Protein AF-A0A3S1VQ52-F1 (afdb_monomer_lite)

Radius of gyration: 12.61 Å; chains: 1; bounding box: 32×23×31 Å

Sequence (52 aa):
IHPVFQVADRIIVMRRGEIVAEQTVADTDLLTVESIITGADMSALLKETRAK

Secondary structure (DSSP, 8-state):
--HHHHH-SEEEEEETTEEEEEEEGGG--HHHHHHHHHTS-HHHHHHHHH--

Structure (mmCIF, N/CA/C/O backbone):
data_AF-A0A3S1VQ52-F1
#
_entry.id   AF-A0A3S1VQ52-F1
#
loop_
_atom_site.group_PDB
_atom_site.id
_atom_site.type_symbol
_atom_site.label_atom_id
_atom_site.label_alt_id
_atom_site.label_comp_id
_atom_site.label_asym_id
_atom_site.label_entity_id
_atom_site.label_seq_id
_atom_site.pdbx_PDB_ins_code
_atom_site.Cartn_x
_atom_site.Cartn_y
_atom_site.Cartn_z
_atom_site.occupancy
_atom_site.B_iso_or_equiv
_atom_site.auth_seq_id
_atom_site.auth_comp_id
_atom_site.auth_asym_id
_atom_site.auth_atom_id
_atom_site.pdbx_PDB_model_num
ATOM 1 N N . ILE A 1 1 ? 11.054 -4.605 3.587 1.00 55.00 1 ILE A N 1
ATOM 2 C CA . ILE A 1 1 ? 10.617 -4.600 2.169 1.00 55.00 1 ILE A CA 1
ATOM 3 C C . ILE A 1 1 ? 9.227 -5.207 2.145 1.00 55.00 1 ILE A C 1
ATOM 5 O O . ILE A 1 1 ? 9.092 -6.330 2.608 1.00 55.00 1 ILE A O 1
ATOM 9 N N . HIS A 1 2 ? 8.208 -4.457 1.720 1.00 67.94 2 HIS A N 1
ATOM 10 C CA . HIS A 1 2 ? 6.822 -4.929 1.669 1.00 67.94 2 HIS A CA 1
ATOM 11 C C . HIS A 1 2 ? 6.606 -5.612 0.302 1.00 67.94 2 HIS A C 1
ATOM 13 O O . HIS A 1 2 ? 6.527 -4.897 -0.696 1.00 67.94 2 HIS A O 1
ATOM 19 N N . PRO A 1 3 ? 6.553 -6.958 0.195 1.00 73.38 3 PRO A N 1
ATOM 20 C CA . PRO A 1 3 ? 6.596 -7.664 -1.099 1.00 73.38 3 PRO A CA 1
ATOM 21 C C . PRO A 1 3 ? 5.477 -7.253 -2.061 1.00 73.38 3 PRO A C 1
ATOM 23 O O . PRO A 1 3 ? 5.654 -7.262 -3.271 1.00 73.38 3 PRO A O 1
ATOM 26 N N . VAL A 1 4 ? 4.346 -6.811 -1.506 1.00 78.81 4 VAL A N 1
ATOM 27 C CA . VA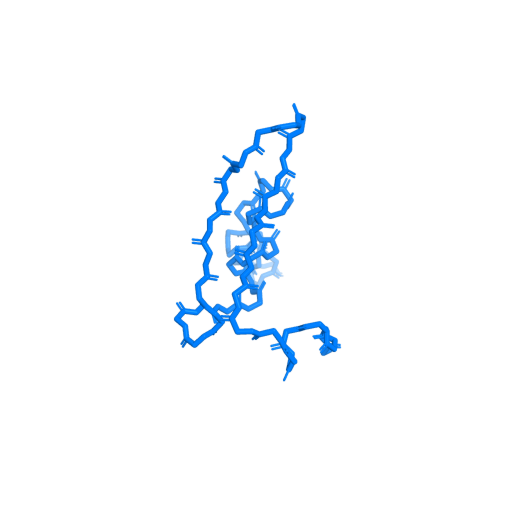L A 1 4 ? 3.193 -6.291 -2.252 1.00 78.81 4 VAL A CA 1
ATOM 28 C C . VAL A 1 4 ? 3.567 -5.105 -3.152 1.00 78.81 4 VAL A C 1
ATOM 30 O O . VAL A 1 4 ? 3.091 -5.035 -4.275 1.00 78.81 4 VAL A O 1
ATOM 33 N N . PHE A 1 5 ? 4.463 -4.213 -2.716 1.00 82.38 5 PHE A N 1
ATOM 34 C CA . PHE A 1 5 ? 4.881 -3.056 -3.522 1.00 82.38 5 PHE A CA 1
ATOM 35 C C . PHE A 1 5 ? 5.797 -3.443 -4.680 1.00 82.38 5 PHE A C 1
ATOM 37 O O . PHE A 1 5 ? 5.903 -2.699 -5.642 1.00 82.38 5 PHE A O 1
ATOM 44 N N . GLN A 1 6 ? 6.478 -4.588 -4.597 1.00 83.38 6 GLN A N 1
ATOM 45 C CA . GLN A 1 6 ? 7.385 -5.029 -5.658 1.00 83.38 6 GLN A CA 1
ATOM 46 C C . GLN A 1 6 ? 6.649 -5.665 -6.840 1.00 83.38 6 GLN A C 1
ATOM 48 O O . GLN A 1 6 ? 7.243 -5.830 -7.900 1.00 83.38 6 GLN A O 1
ATOM 53 N N . VAL A 1 7 ? 5.384 -6.048 -6.649 1.00 86.81 7 VAL A N 1
ATOM 54 C CA . VAL A 1 7 ? 4.570 -6.744 -7.657 1.00 86.81 7 VAL A CA 1
ATOM 55 C C . VAL A 1 7 ? 3.334 -5.957 -8.079 1.00 86.81 7 VAL A C 1
ATOM 57 O O . VAL A 1 7 ? 2.646 -6.366 -9.007 1.00 86.81 7 VAL A O 1
ATOM 60 N N . ALA A 1 8 ? 3.015 -4.868 -7.381 1.00 88.38 8 ALA A N 1
ATOM 61 C CA . ALA A 1 8 ? 1.861 -4.042 -7.687 1.00 88.38 8 ALA A CA 1
ATOM 62 C C . ALA A 1 8 ? 2.244 -2.912 -8.644 1.00 88.38 8 ALA A C 1
ATOM 64 O O . ALA A 1 8 ? 3.253 -2.242 -8.451 1.00 88.38 8 ALA A O 1
ATOM 65 N N . ASP A 1 9 ? 1.381 -2.646 -9.622 1.00 91.06 9 ASP A N 1
ATOM 66 C CA . ASP A 1 9 ? 1.471 -1.446 -10.460 1.00 91.06 9 ASP A CA 1
ATOM 67 C C . ASP A 1 9 ? 0.708 -0.267 -9.835 1.00 91.06 9 ASP A C 1
ATOM 69 O O . ASP A 1 9 ? 1.038 0.903 -10.044 1.00 91.06 9 ASP A O 1
ATOM 73 N N . ARG A 1 10 ? -0.337 -0.573 -9.054 1.00 93.06 10 ARG A N 1
ATOM 74 C CA . ARG A 1 10 ? -1.280 0.394 -8.476 1.00 93.06 10 ARG A CA 1
ATOM 75 C C . ARG A 1 10 ? -1.693 -0.006 -7.066 1.00 93.06 10 ARG A C 1
ATOM 77 O O . ARG A 1 10 ? -1.856 -1.187 -6.766 1.00 93.06 10 ARG A O 1
ATOM 84 N N . ILE A 1 11 ? -1.912 0.998 -6.225 1.00 91.81 11 ILE A N 1
ATOM 85 C CA . ILE A 1 11 ? -2.337 0.861 -4.834 1.00 91.81 11 ILE A CA 1
ATOM 86 C C . ILE A 1 11 ? -3.600 1.695 -4.636 1.00 91.81 11 ILE A C 1
ATOM 88 O O . ILE A 1 11 ? -3.595 2.901 -4.869 1.00 91.81 11 ILE A O 1
ATOM 92 N N . ILE A 1 12 ? -4.671 1.057 -4.168 1.00 93.25 12 ILE A N 1
ATOM 93 C CA . ILE A 1 12 ? -5.903 1.730 -3.746 1.00 93.25 12 ILE A CA 1
ATOM 94 C C . ILE A 1 12 ? -6.038 1.534 -2.241 1.00 93.25 12 ILE A C 1
ATOM 96 O O . ILE A 1 12 ? -6.099 0.400 -1.762 1.00 93.25 12 ILE A O 1
ATOM 100 N N . VAL A 1 13 ? -6.084 2.632 -1.491 1.00 91.62 13 VAL A N 1
ATOM 101 C CA . VAL A 1 13 ? -6.311 2.596 -0.046 1.00 91.62 13 VAL A CA 1
ATOM 102 C C . VAL A 1 13 ? -7.782 2.872 0.218 1.00 91.62 13 VAL A C 1
ATOM 104 O O . VAL A 1 13 ? -8.326 3.883 -0.228 1.00 91.62 13 VAL A O 1
ATOM 107 N N . MET A 1 14 ? -8.423 1.974 0.966 1.00 94.06 14 MET A N 1
ATOM 108 C CA . MET A 1 14 ? -9.824 2.096 1.356 1.00 94.06 14 MET A CA 1
ATOM 109 C C . MET A 1 14 ? -9.972 2.165 2.875 1.00 94.06 14 MET A C 1
ATOM 111 O O . MET A 1 14 ? -9.253 1.491 3.614 1.00 94.06 14 MET A O 1
ATOM 115 N N . ARG A 1 15 ? -10.944 2.943 3.357 1.00 88.81 15 ARG A N 1
ATOM 116 C CA . ARG A 1 15 ? -11.297 3.036 4.778 1.00 88.81 15 ARG A CA 1
ATOM 117 C C . ARG A 1 15 ? -12.811 3.179 4.907 1.00 88.81 15 ARG A C 1
ATOM 119 O O . ARG A 1 15 ? -13.407 4.041 4.283 1.00 88.81 15 ARG A O 1
ATOM 126 N N . ARG A 1 16 ? -13.439 2.322 5.725 1.00 93.06 16 ARG A N 1
ATOM 127 C CA . ARG A 1 16 ? -14.903 2.311 5.958 1.00 93.06 16 ARG A CA 1
ATOM 128 C C . ARG A 1 16 ? -15.747 2.184 4.675 1.00 93.06 16 ARG A C 1
ATOM 130 O O . ARG A 1 16 ? -16.839 2.726 4.599 1.00 93.06 16 ARG A O 1
ATOM 137 N N . GLY A 1 17 ? -15.247 1.436 3.691 1.00 95.31 17 GLY A N 1
ATOM 138 C CA . GLY A 1 17 ? -15.937 1.218 2.415 1.00 95.31 17 GLY A CA 1
ATOM 139 C C . GLY A 1 17 ? -15.720 2.322 1.378 1.00 95.31 17 GLY A C 1
ATOM 140 O O . GLY A 1 17 ? -16.186 2.178 0.254 1.00 95.31 17 GLY A O 1
ATOM 141 N N . GLU A 1 18 ? -14.976 3.375 1.714 1.00 94.44 18 GLU A N 1
ATOM 142 C CA . GLU A 1 18 ? -14.654 4.474 0.804 1.00 94.44 18 GLU A CA 1
ATOM 143 C C . GLU A 1 18 ? -13.203 4.380 0.330 1.00 94.44 18 GLU A C 1
ATOM 145 O O . GLU A 1 18 ? -12.320 3.966 1.088 1.00 94.44 18 GLU A O 1
ATOM 150 N N . ILE A 1 19 ? -12.947 4.773 -0.919 1.00 94.81 19 ILE A N 1
ATOM 151 C CA . ILE A 1 19 ? -11.588 4.954 -1.440 1.00 94.81 19 ILE A CA 1
ATOM 152 C C . ILE A 1 19 ? -11.064 6.284 -0.903 1.00 94.81 19 ILE A C 1
ATOM 154 O O . ILE A 1 19 ? -11.656 7.329 -1.152 1.00 94.81 19 ILE A O 1
ATOM 158 N N . VAL A 1 20 ? -9.954 6.235 -0.170 1.00 92.88 20 VAL A N 1
ATOM 159 C CA . VAL A 1 20 ? -9.335 7.421 0.441 1.00 92.88 20 VAL A CA 1
ATOM 160 C C . VAL A 1 20 ? -8.068 7.867 -0.281 1.00 92.88 20 VAL A C 1
ATOM 162 O O . VAL A 1 20 ? -7.665 9.016 -0.132 1.00 92.88 20 VAL A O 1
ATOM 165 N N . ALA A 1 21 ? -7.443 6.982 -1.061 1.00 91.75 21 ALA A N 1
ATOM 166 C CA . ALA A 1 21 ? -6.312 7.322 -1.916 1.00 91.75 21 ALA A CA 1
ATOM 167 C C . ALA A 1 21 ? -6.133 6.302 -3.042 1.00 91.75 21 ALA A C 1
ATOM 169 O O . ALA A 1 21 ? -6.442 5.118 -2.885 1.00 91.75 21 ALA A O 1
ATOM 170 N N . GLU A 1 22 ? -5.549 6.762 -4.141 1.00 93.94 22 GLU A N 1
ATOM 171 C CA . GLU A 1 22 ? -5.135 5.942 -5.271 1.00 93.94 22 GLU A CA 1
ATOM 172 C C . GLU A 1 22 ? -3.748 6.397 -5.724 1.00 93.94 22 GLU A C 1
ATOM 174 O O . GLU A 1 22 ? -3.549 7.577 -5.987 1.00 93.94 22 GLU A O 1
ATOM 179 N N . GLN A 1 23 ? -2.800 5.464 -5.812 1.00 91.62 23 GLN A N 1
ATOM 180 C CA . GLN A 1 23 ? -1.412 5.742 -6.169 1.00 91.62 23 GLN A CA 1
ATOM 181 C C . GLN A 1 23 ? -0.910 4.752 -7.221 1.00 91.62 23 GLN A C 1
ATOM 183 O O . GLN A 1 23 ? -1.165 3.548 -7.136 1.00 91.62 23 GLN A O 1
ATOM 188 N N . THR A 1 24 ? -0.130 5.247 -8.176 1.00 91.81 24 THR A N 1
ATOM 189 C CA . THR A 1 24 ? 0.714 4.408 -9.033 1.00 91.81 24 THR A CA 1
ATOM 190 C C . THR A 1 24 ? 1.997 4.086 -8.279 1.00 91.81 24 THR A C 1
ATOM 192 O O . THR A 1 24 ? 2.601 4.975 -7.680 1.00 91.81 24 THR A O 1
ATOM 195 N N . VAL A 1 25 ? 2.443 2.828 -8.311 1.00 89.44 25 VAL A N 1
ATOM 196 C CA . VAL A 1 25 ? 3.664 2.417 -7.596 1.00 89.44 25 VAL A CA 1
ATOM 197 C C . VAL A 1 25 ? 4.905 3.123 -8.136 1.00 89.44 25 VAL A C 1
ATOM 199 O O . VAL A 1 25 ? 5.785 3.485 -7.362 1.00 89.44 25 VAL A O 1
ATOM 202 N N . ALA A 1 26 ? 4.944 3.390 -9.442 1.00 87.25 26 ALA A N 1
ATOM 203 C CA . ALA A 1 26 ? 6.027 4.135 -10.079 1.00 87.25 26 ALA A CA 1
ATOM 204 C C . ALA A 1 26 ? 6.192 5.571 -9.542 1.00 87.25 26 ALA A C 1
ATOM 206 O O . ALA A 1 26 ? 7.298 6.103 -9.579 1.00 87.25 26 ALA A O 1
ATOM 207 N N . ASP A 1 27 ? 5.118 6.168 -9.014 1.00 86.81 27 ASP A N 1
ATOM 208 C CA . ASP A 1 27 ? 5.063 7.579 -8.615 1.00 86.81 27 ASP A CA 1
ATOM 209 C C . ASP A 1 27 ? 4.960 7.762 -7.090 1.00 86.81 27 ASP A C 1
ATOM 211 O O . ASP A 1 27 ? 4.668 8.855 -6.603 1.00 86.81 27 ASP A O 1
ATOM 215 N N . THR A 1 28 ? 5.149 6.696 -6.305 1.00 84.81 28 THR A N 1
ATOM 216 C CA . THR A 1 28 ? 4.968 6.738 -4.850 1.00 84.81 28 THR A CA 1
ATOM 217 C C . THR A 1 28 ? 6.081 6.014 -4.100 1.00 84.81 28 THR A C 1
ATOM 219 O O . THR A 1 28 ? 6.818 5.207 -4.661 1.00 84.81 28 THR A O 1
ATOM 222 N N . ASP A 1 29 ? 6.202 6.301 -2.806 1.00 85.19 29 ASP A N 1
ATOM 223 C CA . ASP A 1 29 ? 7.144 5.634 -1.916 1.00 85.19 29 ASP A CA 1
ATOM 224 C C . ASP A 1 29 ? 6.429 4.975 -0.731 1.00 85.19 29 ASP A C 1
ATOM 226 O O . ASP A 1 29 ? 5.256 5.227 -0.434 1.00 85.19 29 ASP A O 1
ATOM 230 N N . LEU A 1 30 ? 7.155 4.083 -0.056 1.00 83.50 30 LEU A N 1
ATOM 231 C CA . LEU A 1 30 ? 6.621 3.302 1.056 1.00 83.50 30 LEU A CA 1
ATOM 232 C C . LEU A 1 30 ? 6.105 4.199 2.192 1.00 83.50 30 LEU A C 1
ATOM 234 O O . LEU A 1 30 ? 5.038 3.936 2.736 1.00 83.50 30 LEU A O 1
ATOM 238 N N . LEU A 1 31 ? 6.833 5.268 2.520 1.00 84.69 31 LEU A N 1
ATOM 239 C CA . LEU A 1 31 ? 6.506 6.181 3.620 1.00 84.69 31 LEU A CA 1
ATOM 240 C C . LEU A 1 31 ? 5.211 6.953 3.364 1.00 84.69 31 LEU A C 1
ATOM 242 O O . LEU A 1 31 ? 4.412 7.156 4.279 1.00 84.69 31 LEU A O 1
ATOM 246 N N . THR A 1 32 ? 4.990 7.360 2.118 1.00 85.56 32 THR A N 1
ATOM 247 C CA . THR A 1 32 ? 3.784 8.054 1.673 1.00 85.56 32 THR A CA 1
ATOM 248 C C . THR A 1 32 ? 2.575 7.145 1.818 1.00 85.56 32 THR A C 1
ATOM 250 O O . THR A 1 32 ? 1.582 7.524 2.438 1.00 85.56 32 THR A O 1
ATOM 253 N N . VAL A 1 33 ? 2.668 5.911 1.321 1.00 87.31 33 VAL A N 1
ATOM 254 C CA . VAL A 1 33 ? 1.558 4.960 1.424 1.00 87.31 33 VAL A CA 1
ATOM 255 C C . VAL A 1 33 ? 1.321 4.530 2.874 1.00 87.31 33 VAL A C 1
ATOM 257 O O . VAL A 1 33 ? 0.171 4.451 3.296 1.00 87.31 33 VAL A O 1
ATOM 260 N N . GLU A 1 34 ? 2.366 4.327 3.678 1.00 87.00 34 GLU A N 1
ATOM 261 C CA . GLU A 1 34 ? 2.224 4.059 5.115 1.00 87.00 34 GLU A CA 1
ATOM 262 C C . GLU A 1 34 ? 1.553 5.225 5.857 1.00 87.00 34 GLU A C 1
ATOM 264 O O . GLU A 1 34 ? 0.681 4.996 6.700 1.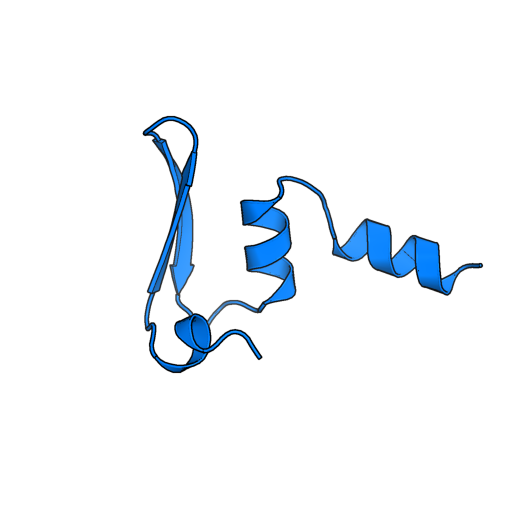00 87.00 34 GLU A O 1
ATOM 269 N N . SER A 1 35 ? 1.879 6.473 5.507 1.00 88.31 35 SER A N 1
ATOM 270 C CA . SER A 1 35 ? 1.221 7.665 6.063 1.00 88.31 35 SER A CA 1
ATOM 271 C C . SER A 1 35 ? -0.263 7.715 5.692 1.00 88.31 35 SER A C 1
ATOM 273 O O . SER A 1 35 ? -1.109 7.995 6.538 1.00 88.31 35 SER A O 1
ATOM 275 N N . ILE A 1 36 ? -0.607 7.368 4.449 1.00 88.12 36 ILE A N 1
ATOM 276 C CA . ILE A 1 36 ? -2.000 7.282 3.985 1.00 88.12 36 ILE A CA 1
ATOM 277 C C . ILE A 1 36 ? -2.759 6.168 4.727 1.00 88.12 36 ILE A C 1
ATOM 279 O O . ILE A 1 36 ? -3.892 6.371 5.167 1.00 88.12 36 ILE A O 1
ATOM 283 N N . ILE A 1 37 ? -2.143 4.993 4.900 1.00 86.25 37 ILE A N 1
ATOM 284 C CA . ILE A 1 37 ? -2.747 3.845 5.595 1.00 86.25 37 ILE A CA 1
ATOM 285 C C . ILE A 1 37 ? -3.023 4.184 7.061 1.00 86.25 37 ILE A C 1
ATOM 287 O O . ILE A 1 37 ? -4.129 3.955 7.563 1.00 86.25 37 ILE A O 1
ATOM 291 N N . THR A 1 38 ? -2.022 4.729 7.751 1.00 86.19 38 THR A N 1
ATOM 292 C CA . THR A 1 38 ? -2.106 5.059 9.179 1.00 86.19 38 THR A CA 1
ATOM 293 C C . THR A 1 38 ? -2.960 6.305 9.419 1.00 86.19 38 THR A C 1
ATOM 295 O O . THR A 1 38 ? -3.683 6.380 10.414 1.00 86.19 38 THR A O 1
ATOM 298 N N . GLY A 1 39 ? -2.990 7.237 8.465 1.00 80.50 39 GLY A N 1
ATOM 299 C CA . GLY A 1 39 ? -3.589 8.561 8.626 1.00 80.50 39 GLY A CA 1
ATOM 300 C C . GLY A 1 39 ? -2.752 9.486 9.512 1.00 80.50 39 GLY A C 1
ATOM 301 O O . GLY A 1 39 ? -3.281 10.475 10.014 1.00 80.50 39 GLY A O 1
ATOM 302 N N . ALA A 1 40 ? -1.481 9.150 9.738 1.00 75.81 40 ALA A N 1
ATOM 303 C CA . ALA A 1 40 ? -0.523 9.957 10.478 1.00 75.81 40 ALA A CA 1
ATOM 304 C C . ALA A 1 40 ? 0.598 10.402 9.533 1.00 75.81 40 ALA A C 1
ATOM 306 O O . ALA A 1 40 ? 1.050 9.624 8.696 1.00 75.81 40 ALA A O 1
ATOM 307 N N . ASP A 1 41 ? 1.057 11.648 9.669 1.00 73.38 41 ASP A N 1
ATOM 308 C CA . ASP A 1 41 ? 2.234 12.119 8.938 1.00 73.38 41 ASP A CA 1
ATOM 309 C C . ASP A 1 41 ? 3.492 11.452 9.518 1.00 73.38 41 ASP A C 1
ATOM 311 O O . ASP A 1 41 ? 4.062 11.889 10.522 1.00 73.38 41 ASP A O 1
ATOM 315 N N . MET A 1 42 ? 3.924 10.360 8.885 1.00 68.81 42 MET A N 1
AT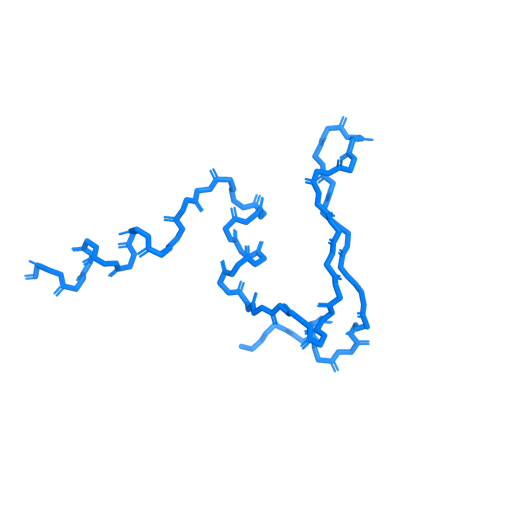OM 316 C CA . MET A 1 42 ? 5.104 9.611 9.317 1.00 68.81 42 MET A CA 1
ATOM 317 C C . MET A 1 42 ? 6.407 10.373 9.048 1.00 68.81 42 MET A C 1
ATOM 319 O O . MET A 1 42 ? 7.406 10.134 9.729 1.00 68.81 42 MET A O 1
ATOM 323 N N . SER A 1 43 ? 6.415 11.325 8.109 1.00 66.69 43 SER A N 1
ATOM 324 C CA . SER A 1 43 ? 7.571 12.194 7.856 1.00 66.69 43 SER A CA 1
ATOM 325 C C . SER A 1 43 ? 7.791 13.166 9.020 1.00 66.69 43 SER A C 1
ATOM 327 O O . SER A 1 43 ? 8.936 13.393 9.425 1.00 66.69 43 SER A O 1
ATOM 329 N N . ALA A 1 44 ? 6.715 13.684 9.618 1.00 63.78 44 ALA A N 1
ATOM 330 C CA . ALA A 1 44 ? 6.794 14.476 10.845 1.00 63.78 44 ALA A CA 1
ATOM 331 C C . ALA A 1 44 ? 7.294 13.637 12.035 1.00 63.78 44 ALA A C 1
ATOM 333 O O . ALA A 1 44 ? 8.222 14.052 12.732 1.00 63.78 44 ALA A O 1
ATOM 334 N N . LEU A 1 45 ? 6.766 12.419 12.204 1.00 61.84 45 LEU A N 1
ATOM 335 C CA . LEU A 1 45 ? 7.150 11.524 13.301 1.00 61.84 45 LEU A CA 1
ATOM 336 C C . LEU A 1 45 ? 8.640 11.136 13.244 1.00 61.84 45 LEU A C 1
ATOM 338 O O . LEU A 1 45 ? 9.337 11.136 14.259 1.00 61.84 45 LEU A O 1
ATOM 342 N N . LEU A 1 46 ? 9.156 10.861 12.040 1.00 66.62 46 LEU A N 1
ATOM 343 C CA . LEU A 1 46 ? 10.566 10.524 11.828 1.00 66.62 46 LEU A CA 1
ATOM 344 C C . LEU A 1 46 ? 11.505 11.710 12.088 1.00 66.62 46 LEU A C 1
ATOM 346 O O . LEU A 1 46 ? 12.609 11.517 12.611 1.00 66.62 46 LEU A O 1
ATOM 350 N N . LYS A 1 47 ? 11.077 12.938 11.758 1.00 64.75 47 LYS A N 1
ATOM 351 C CA . LYS A 1 47 ? 11.823 14.167 12.072 1.00 64.75 47 LYS A CA 1
ATOM 352 C C . LYS A 1 47 ? 11.931 14.390 13.579 1.00 64.75 47 LYS A C 1
ATOM 354 O O . LYS A 1 47 ? 13.020 14.705 14.052 1.00 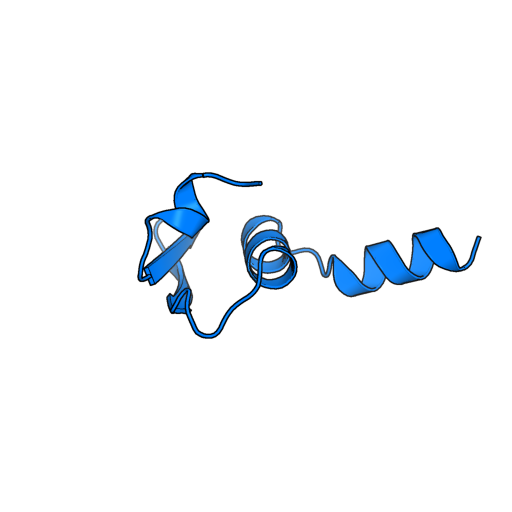64.75 47 LYS A O 1
ATOM 359 N N . GLU A 1 48 ? 10.857 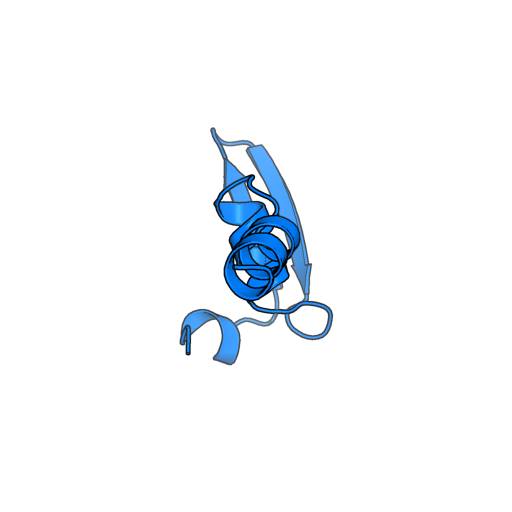14.162 14.331 1.00 61.16 48 GLU A N 1
ATOM 360 C CA . GLU A 1 48 ? 10.868 14.280 15.795 1.00 61.16 48 GLU A CA 1
ATOM 361 C C . GLU A 1 48 ? 11.781 13.240 16.456 1.00 61.16 48 GLU 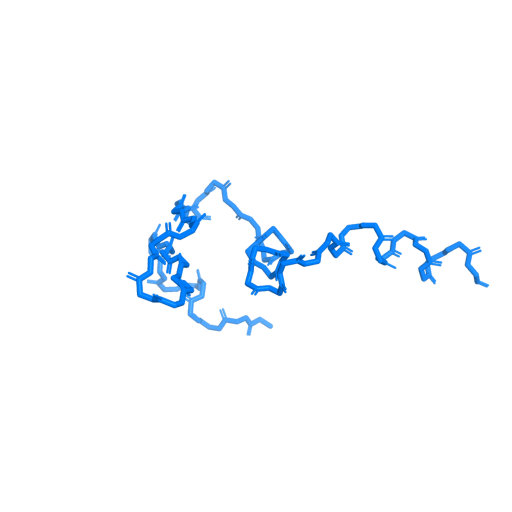A C 1
ATOM 363 O O . GLU A 1 48 ? 12.539 13.580 17.362 1.00 61.16 48 GLU A O 1
ATOM 368 N N . THR A 1 49 ? 11.799 11.997 15.961 1.00 63.34 49 THR A N 1
ATOM 369 C CA . THR A 1 49 ? 12.708 10.961 16.487 1.00 63.34 49 THR A CA 1
ATOM 370 C C . THR A 1 49 ? 14.189 11.194 16.181 1.00 63.34 49 THR A C 1
ATOM 372 O O . THR A 1 49 ? 15.028 10.644 16.883 1.00 63.34 49 THR A O 1
ATOM 375 N N . ARG A 1 50 ? 14.536 11.986 15.156 1.00 59.19 50 ARG A N 1
ATOM 376 C CA . ARG A 1 50 ? 15.935 12.346 14.839 1.00 59.19 50 ARG A CA 1
ATOM 377 C C . ARG A 1 50 ? 16.424 13.611 15.545 1.00 59.19 50 ARG A C 1
ATOM 379 O O . ARG A 1 50 ? 17.625 13.854 15.564 1.00 59.19 50 ARG A O 1
ATOM 386 N N . ALA A 1 51 ? 15.513 14.427 16.071 1.00 57.41 51 ALA A N 1
ATOM 387 C CA . ALA A 1 51 ? 15.827 15.669 16.776 1.00 57.41 51 ALA A CA 1
ATOM 388 C C . ALA A 1 51 ? 16.039 15.475 18.294 1.00 57.41 51 ALA A C 1
ATOM 390 O O . ALA A 1 51 ? 16.193 16.459 19.018 1.00 57.41 51 ALA A O 1
ATOM 391 N N . LYS A 1 52 ? 16.037 14.225 18.769 1.00 46.00 52 LYS A N 1
ATOM 392 C CA . LYS A 1 52 ? 16.244 13.814 20.161 1.00 46.00 52 LYS A CA 1
ATOM 393 C C . LYS A 1 52 ? 17.441 12.878 20.254 1.00 46.00 52 LYS A C 1
ATOM 395 O O . LYS A 1 52 ? 18.142 12.961 21.284 1.00 46.00 52 LYS A O 1
#

Foldseek 3Di:
DPVCLVPDQKDFDDDPNHTQDIDGSVGDDPQVVVCSNVVHNVVVVVVVVVVD

pLDDT: mean 81.14, std 12.58, range [46.0, 95.31]